Protein AF-S6EI81-F1 (afdb_monomer_lite)

Organism: NCBI:txid1351755

Structure (mmCIF, N/CA/C/O backbone):
data_AF-S6EI81-F1
#
_entry.id   AF-S6EI81-F1
#
loop_
_atom_site.group_PDB
_atom_site.id
_atom_site.type_symbol
_atom_site.label_atom_id
_atom_site.label_alt_id
_atom_site.label_comp_id
_atom_site.label_asym_id
_atom_site.label_entity_id
_atom_site.label_seq_id
_atom_site.pdbx_PDB_ins_code
_atom_site.Cartn_x
_atom_site.Cartn_y
_atom_site.Cartn_z
_atom_site.occupancy
_atom_site.B_iso_or_equiv
_atom_site.auth_seq_id
_atom_site.auth_comp_id
_atom_site.auth_asym_id
_atom_site.auth_atom_id
_atom_site.pdbx_PDB_model_num
ATOM 1 N N . MET A 1 1 ? 11.196 13.000 -28.099 1.00 34.50 1 MET A N 1
ATOM 2 C CA . MET A 1 1 ? 11.572 11.763 -27.385 1.00 34.50 1 MET A CA 1
ATOM 3 C C . MET A 1 1 ? 10.308 11.195 -26.779 1.00 34.50 1 MET A C 1
ATOM 5 O O . MET A 1 1 ? 9.744 11.822 -25.893 1.00 34.50 1 MET A O 1
ATOM 9 N N . VAL A 1 2 ? 9.811 10.087 -27.323 1.00 32.06 2 VAL A N 1
ATOM 10 C CA . VAL A 1 2 ? 8.726 9.326 -26.697 1.00 32.06 2 VAL A CA 1
ATOM 11 C C . VAL A 1 2 ? 9.357 8.686 -25.464 1.00 32.06 2 VAL A C 1
ATOM 13 O O . VAL A 1 2 ? 10.320 7.941 -25.616 1.00 32.06 2 VAL A O 1
ATOM 16 N N . LYS A 1 3 ? 8.932 9.080 -24.257 1.00 38.34 3 LYS A N 1
ATOM 17 C CA . LYS A 1 3 ? 9.393 8.429 -23.026 1.00 38.34 3 LYS A CA 1
ATOM 18 C C . LYS A 1 3 ? 9.015 6.957 -23.144 1.00 38.34 3 LYS A C 1
ATOM 20 O O . LYS A 1 3 ? 7.831 6.657 -23.296 1.00 38.34 3 LYS A O 1
ATOM 25 N N . ASP A 1 4 ? 10.017 6.084 -23.129 1.00 47.88 4 ASP A N 1
ATOM 26 C CA . ASP A 1 4 ? 9.811 4.656 -22.938 1.00 47.88 4 ASP A CA 1
ATOM 27 C C . ASP A 1 4 ? 8.832 4.468 -21.782 1.00 47.88 4 ASP A C 1
ATOM 29 O O . ASP A 1 4 ? 9.000 5.056 -20.712 1.00 47.88 4 ASP A O 1
ATOM 33 N N . VAL A 1 5 ? 7.759 3.723 -22.039 1.00 53.06 5 VAL A N 1
ATOM 34 C CA . VAL A 1 5 ? 6.753 3.405 -21.029 1.00 53.06 5 VAL A CA 1
ATOM 35 C C . VAL A 1 5 ? 7.480 2.774 -19.839 1.00 53.06 5 VAL A C 1
ATOM 37 O O . VAL A 1 5 ? 8.140 1.743 -20.004 1.00 53.06 5 VAL A O 1
ATOM 40 N N . ASP A 1 6 ? 7.360 3.446 -18.693 1.00 75.56 6 ASP A N 1
ATOM 41 C CA . ASP A 1 6 ? 7.962 3.127 -17.399 1.00 75.56 6 ASP A CA 1
ATOM 42 C C . ASP A 1 6 ? 7.921 1.611 -17.116 1.00 75.56 6 ASP A C 1
ATOM 44 O O . ASP A 1 6 ? 6.875 0.962 -17.235 1.00 75.56 6 ASP A O 1
ATOM 48 N N . CYS A 1 7 ? 9.082 1.025 -16.806 1.00 78.94 7 CYS A N 1
ATOM 49 C CA . CYS A 1 7 ? 9.240 -0.418 -16.609 1.00 78.94 7 CYS A CA 1
ATOM 50 C C . CYS A 1 7 ? 8.353 -0.922 -15.458 1.00 78.94 7 CYS A C 1
ATOM 52 O O . CYS A 1 7 ? 7.800 -2.022 -15.541 1.00 78.94 7 CYS A O 1
ATOM 54 N N . ILE A 1 8 ? 8.144 -0.082 -14.439 1.00 82.88 8 ILE A N 1
ATOM 55 C CA . ILE A 1 8 ? 7.313 -0.375 -13.277 1.00 82.88 8 ILE A CA 1
ATOM 56 C C . ILE A 1 8 ? 5.844 -0.391 -13.702 1.00 82.88 8 ILE A C 1
ATOM 58 O O . ILE A 1 8 ? 5.134 -1.356 -13.426 1.00 82.88 8 ILE A O 1
ATOM 62 N N . SER A 1 9 ? 5.402 0.613 -14.460 1.00 86.69 9 SER A N 1
ATOM 63 C CA . SER A 1 9 ? 4.063 0.652 -15.054 1.00 86.69 9 SER A CA 1
ATOM 64 C C . SER A 1 9 ? 3.763 -0.591 -15.890 1.00 86.69 9 SER A C 1
ATOM 66 O O . SER A 1 9 ? 2.699 -1.184 -15.729 1.00 86.69 9 SER A O 1
ATOM 68 N N . LYS A 1 10 ? 4.701 -1.047 -16.733 1.00 85.62 10 LYS A N 1
ATOM 69 C CA . LYS A 1 10 ? 4.519 -2.295 -17.499 1.00 85.62 10 LYS A CA 1
ATOM 70 C C . LYS A 1 10 ? 4.383 -3.510 -16.589 1.00 85.62 10 LYS A C 1
ATOM 72 O O . LYS A 1 10 ? 3.526 -4.353 -16.840 1.00 85.62 10 LYS A O 1
ATOM 77 N N . ALA A 1 11 ? 5.204 -3.605 -15.543 1.00 84.3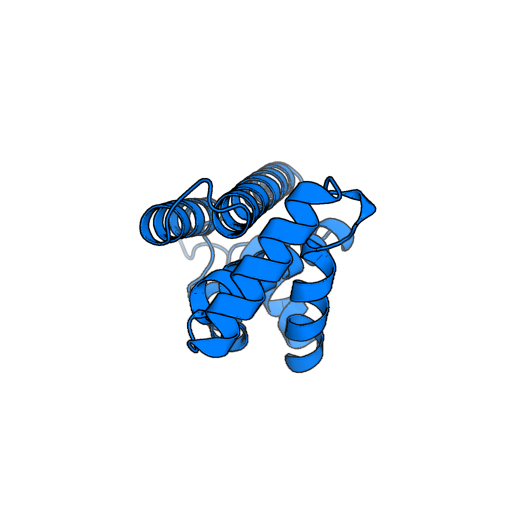8 11 ALA A N 1
ATOM 78 C CA . ALA A 1 11 ? 5.129 -4.701 -14.583 1.00 84.38 11 ALA A CA 1
ATOM 79 C C . ALA A 1 11 ? 3.772 -4.727 -13.855 1.00 84.38 11 ALA A C 1
ATOM 81 O O . ALA A 1 11 ? 3.174 -5.794 -13.721 1.00 84.38 11 ALA A O 1
ATOM 82 N N . ILE A 1 12 ? 3.259 -3.558 -13.457 1.00 85.44 12 ILE A N 1
ATOM 83 C CA . ILE A 1 12 ? 1.937 -3.392 -12.838 1.00 85.44 12 ILE A CA 1
ATOM 84 C C . ILE A 1 12 ? 0.824 -3.828 -13.795 1.00 85.44 12 ILE A C 1
ATOM 86 O O . ILE A 1 12 ? -0.009 -4.660 -13.437 1.00 85.44 12 ILE A O 1
ATOM 90 N N . LEU A 1 13 ? 0.808 -3.291 -15.016 1.00 86.62 13 LEU A N 1
ATOM 91 C CA . LEU A 1 13 ? -0.236 -3.593 -15.997 1.00 86.62 13 LEU A CA 1
ATOM 92 C C . LEU A 1 13 ? -0.253 -5.083 -16.352 1.00 86.62 13 LEU A C 1
ATOM 94 O O . LEU A 1 13 ? -1.318 -5.697 -16.309 1.00 86.62 13 LEU A O 1
ATOM 98 N N . ASN A 1 14 ? 0.925 -5.670 -16.587 1.00 83.75 14 ASN A N 1
ATOM 99 C CA . ASN A 1 14 ? 1.077 -7.093 -16.872 1.00 83.75 14 ASN A CA 1
ATOM 100 C C . ASN A 1 14 ? 0.620 -7.965 -15.693 1.00 83.75 14 ASN A C 1
ATOM 102 O O . ASN A 1 14 ? -0.006 -9.002 -15.896 1.00 83.75 14 ASN A O 1
ATOM 106 N N . TYR A 1 15 ? 0.890 -7.557 -14.449 1.00 82.19 15 TYR A N 1
ATOM 107 C CA . TYR A 1 15 ? 0.357 -8.263 -13.286 1.00 82.19 15 TYR A CA 1
ATOM 108 C C . TYR A 1 15 ? -1.177 -8.269 -13.296 1.00 82.19 15 TYR A C 1
ATOM 110 O O . TYR A 1 15 ? -1.780 -9.328 -13.129 1.00 82.19 15 TYR A O 1
ATOM 118 N N . PHE A 1 16 ? -1.814 -7.126 -13.558 1.00 81.75 16 PHE A N 1
ATOM 119 C CA . PHE A 1 16 ? -3.274 -7.045 -13.610 1.00 81.75 16 PHE A CA 1
ATOM 120 C C . PHE A 1 16 ? -3.895 -7.810 -14.780 1.00 81.75 16 PHE A C 1
ATOM 122 O O . PHE A 1 16 ? -4.940 -8.419 -14.601 1.00 81.75 16 PHE A O 1
ATOM 129 N N . ASP A 1 17 ? -3.272 -7.816 -15.959 1.00 81.44 17 ASP A N 1
ATOM 130 C CA . ASP A 1 17 ? -3.809 -8.542 -17.121 1.00 81.44 17 ASP A CA 1
ATOM 131 C C . ASP A 1 17 ? -3.811 -10.065 -16.925 1.00 81.44 17 ASP A C 1
ATOM 133 O O . ASP A 1 17 ? -4.626 -10.769 -17.519 1.00 81.44 17 ASP A O 1
ATOM 137 N N . ASN A 1 18 ? -2.929 -10.579 -16.064 1.00 77.81 18 ASN A N 1
ATOM 138 C CA . ASN A 1 18 ? -2.787 -12.012 -15.813 1.00 77.81 18 ASN A CA 1
ATOM 139 C C . ASN A 1 18 ? -3.488 -12.502 -14.534 1.00 77.81 18 ASN A C 1
ATOM 141 O O . ASN A 1 18 ? -3.412 -13.692 -14.229 1.00 77.81 18 ASN A O 1
ATOM 145 N N . ASN A 1 19 ? -4.147 -11.626 -13.766 1.00 73.75 19 ASN A N 1
ATOM 146 C CA . ASN A 1 19 ? -4.752 -11.983 -12.479 1.00 73.75 19 ASN A CA 1
ATOM 147 C C . ASN A 1 19 ? -6.192 -11.468 -12.354 1.00 73.75 19 ASN A C 1
ATOM 149 O O . ASN A 1 19 ? -6.535 -10.392 -12.832 1.00 73.75 19 ASN A O 1
ATOM 153 N N . ILE A 1 20 ? -7.047 -12.231 -11.666 1.00 72.25 20 ILE A N 1
ATOM 154 C CA . ILE A 1 20 ? -8.450 -11.854 -11.451 1.00 72.25 20 ILE A CA 1
ATOM 155 C C . ILE A 1 20 ? -8.535 -10.791 -10.348 1.00 72.25 20 ILE A C 1
ATOM 157 O O . ILE A 1 20 ? -8.181 -11.040 -9.196 1.00 72.25 20 ILE A O 1
ATOM 161 N N . SER A 1 21 ? -9.087 -9.634 -10.705 1.00 69.25 21 SER A N 1
ATOM 162 C CA . SER A 1 21 ? -9.353 -8.460 -9.863 1.00 69.25 21 SER A CA 1
ATOM 163 C C . SER A 1 21 ? -9.880 -8.757 -8.451 1.00 69.25 21 SER A C 1
ATOM 165 O O . SER A 1 21 ? -9.410 -8.187 -7.469 1.00 69.25 21 SER A O 1
ATOM 167 N N . GLU A 1 22 ? -10.839 -9.675 -8.333 1.00 61.56 22 GLU A N 1
ATOM 168 C CA . GLU A 1 22 ? -11.499 -10.013 -7.066 1.00 61.56 22 GLU A CA 1
ATOM 169 C C . GLU A 1 22 ? -10.571 -10.774 -6.098 1.00 61.56 22 GLU A C 1
ATOM 171 O O . GLU A 1 22 ? -10.646 -10.601 -4.880 1.00 61.56 22 GLU A O 1
ATOM 176 N N . HIS A 1 23 ? -9.631 -11.569 -6.627 1.00 66.88 23 HIS A N 1
ATOM 177 C CA . HIS A 1 23 ? -8.612 -12.240 -5.815 1.00 66.88 23 HIS A CA 1
ATOM 178 C C . HIS A 1 23 ? -7.598 -11.245 -5.249 1.00 66.88 23 HIS A C 1
ATOM 180 O O . HIS A 1 23 ? -7.247 -11.339 -4.075 1.00 66.88 23 HIS A O 1
ATOM 186 N N . ILE A 1 24 ? -7.208 -10.249 -6.047 1.00 66.75 24 ILE A N 1
ATOM 187 C CA . ILE A 1 24 ? -6.240 -9.218 -5.656 1.00 66.75 24 ILE A CA 1
ATOM 188 C C . ILE A 1 24 ? -6.736 -8.439 -4.433 1.00 66.75 24 ILE A C 1
ATOM 190 O O . ILE A 1 24 ? -5.975 -8.245 -3.490 1.00 66.75 24 ILE A O 1
ATOM 194 N N . ASN A 1 25 ? -8.006 -8.022 -4.415 1.00 67.31 25 ASN A N 1
ATOM 195 C CA . ASN A 1 25 ? -8.556 -7.228 -3.311 1.00 67.31 25 ASN A CA 1
ATOM 196 C C . ASN A 1 25 ? -8.604 -8.034 -1.993 1.00 67.31 25 ASN A C 1
ATOM 198 O O . ASN A 1 25 ? -8.134 -7.567 -0.952 1.00 67.31 25 ASN A O 1
ATOM 202 N N . ARG A 1 26 ? -9.070 -9.292 -2.046 1.00 69.12 26 ARG A N 1
ATOM 203 C CA . ARG A 1 26 ? -9.107 -10.175 -0.866 1.00 69.12 26 ARG A CA 1
ATOM 204 C C . ARG A 1 26 ? -7.707 -10.449 -0.308 1.00 69.12 26 ARG A C 1
ATOM 206 O O . ARG A 1 26 ? -7.491 -10.304 0.894 1.00 69.12 26 ARG A O 1
ATOM 213 N N . GLU A 1 27 ? -6.762 -10.810 -1.172 1.00 68.88 27 GLU A N 1
ATOM 214 C CA . GLU A 1 27 ? -5.388 -11.136 -0.770 1.00 68.88 27 GLU A CA 1
ATOM 215 C C . GLU A 1 27 ? -4.634 -9.908 -0.236 1.00 68.88 27 GLU A C 1
ATOM 217 O O . GLU A 1 27 ? -3.861 -10.026 0.713 1.00 68.88 27 GLU A O 1
ATOM 222 N N . ALA A 1 28 ? -4.902 -8.713 -0.772 1.00 73.19 28 ALA A N 1
ATOM 223 C CA . ALA A 1 28 ? -4.263 -7.475 -0.330 1.00 73.19 28 ALA A CA 1
ATOM 224 C C . ALA A 1 28 ? -4.567 -7.126 1.136 1.00 73.19 28 ALA A C 1
ATOM 226 O O . ALA A 1 28 ? -3.685 -6.681 1.876 1.00 73.19 28 ALA A O 1
ATOM 227 N N . LYS A 1 29 ? -5.808 -7.357 1.576 1.00 69.50 29 LYS A N 1
ATOM 228 C CA . LYS A 1 29 ? -6.225 -7.114 2.962 1.00 69.50 29 LYS A CA 1
ATOM 229 C C . LYS A 1 29 ? -5.593 -8.105 3.939 1.00 69.50 29 LYS A C 1
ATOM 231 O O . LYS A 1 29 ? -5.187 -7.712 5.033 1.00 69.50 29 LYS A O 1
ATOM 236 N N . GLU A 1 30 ? -5.509 -9.376 3.551 1.00 74.12 30 GLU A N 1
ATOM 237 C CA . GLU A 1 30 ? -4.884 -10.431 4.357 1.00 74.12 30 GLU A CA 1
ATOM 238 C C . GLU A 1 30 ? -3.370 -10.212 4.483 1.00 74.12 30 GLU A C 1
ATOM 240 O O . GLU A 1 30 ? -2.834 -10.288 5.588 1.00 74.12 30 GLU A O 1
ATOM 245 N N . PHE A 1 31 ? -2.713 -9.827 3.384 1.00 72.12 31 PHE A N 1
ATOM 246 C CA . PHE A 1 31 ? -1.272 -9.577 3.302 1.00 72.12 31 PHE A CA 1
ATOM 247 C C . PHE A 1 31 ? -0.769 -8.537 4.318 1.00 72.12 31 PHE A C 1
ATOM 249 O O . PHE A 1 31 ? 0.274 -8.715 4.944 1.00 72.12 31 PHE A O 1
ATOM 256 N N . ILE A 1 32 ? -1.502 -7.442 4.527 1.00 69.88 32 ILE A N 1
ATOM 257 C CA . ILE A 1 32 ? -1.027 -6.343 5.394 1.00 69.88 32 ILE A CA 1
ATOM 258 C C . ILE A 1 32 ? -1.243 -6.626 6.878 1.00 69.88 32 ILE A C 1
ATOM 260 O O . ILE A 1 32 ? -0.536 -6.082 7.730 1.00 69.88 32 ILE A O 1
ATOM 264 N N . LEU A 1 33 ? -2.207 -7.484 7.199 1.00 68.00 33 LEU A N 1
ATOM 265 C CA . LEU A 1 33 ? -2.554 -7.839 8.571 1.00 68.00 33 LEU A CA 1
ATOM 266 C C . LEU A 1 33 ? -1.901 -9.150 9.023 1.00 68.00 33 LEU A C 1
ATOM 268 O O . LEU A 1 33 ? 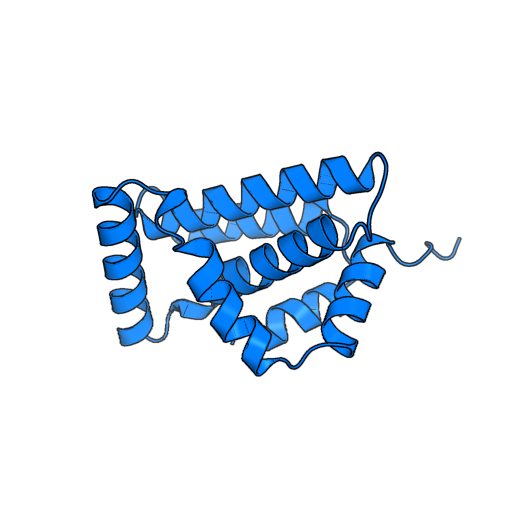-2.295 -9.702 10.055 1.00 68.00 33 LEU A O 1
ATOM 272 N N . GLU A 1 34 ? -0.895 -9.640 8.292 1.00 71.38 34 GLU A N 1
ATOM 273 C CA . GLU A 1 34 ? -0.145 -10.829 8.681 1.00 71.38 34 GLU A CA 1
ATOM 274 C C . GLU A 1 34 ? 0.479 -10.661 10.074 1.00 71.38 34 GLU A C 1
ATOM 276 O O . GLU A 1 34 ? 1.262 -9.741 10.353 1.00 71.38 34 GLU A O 1
ATOM 281 N N . LYS A 1 35 ? 0.112 -11.598 10.958 1.00 56.75 35 LYS A N 1
ATOM 282 C CA . LYS A 1 35 ? 0.462 -11.625 12.386 1.00 56.75 35 LYS A CA 1
ATOM 283 C C . LYS A 1 35 ? 1.960 -11.590 12.654 1.00 56.75 35 LYS A C 1
ATOM 285 O O . LYS A 1 35 ? 2.358 -11.057 13.685 1.00 56.75 35 LYS A O 1
ATOM 290 N N . ASP A 1 36 ? 2.767 -12.122 11.745 1.00 61.28 36 ASP A N 1
ATOM 291 C CA . ASP A 1 36 ? 4.215 -12.230 11.933 1.00 61.28 36 ASP A CA 1
ATOM 292 C C . ASP A 1 36 ? 4.921 -10.871 11.835 1.00 61.28 36 ASP A C 1
ATOM 294 O O . ASP A 1 36 ? 6.080 -10.733 12.220 1.00 61.28 36 ASP A O 1
ATOM 298 N N . SER A 1 37 ? 4.209 -9.839 11.373 1.00 68.19 37 SER A N 1
ATOM 299 C CA . SER A 1 37 ? 4.763 -8.509 11.130 1.00 68.19 37 SER A CA 1
ATOM 300 C C . SER A 1 37 ? 4.307 -7.431 12.127 1.00 68.19 37 SER A C 1
ATOM 302 O O . SER A 1 37 ? 4.766 -6.287 12.046 1.00 68.19 37 SER A O 1
ATOM 304 N N . LEU A 1 38 ? 3.418 -7.771 13.073 1.00 79.44 38 LEU A N 1
ATOM 305 C CA . LEU A 1 38 ? 2.801 -6.828 14.012 1.00 79.44 38 LEU A CA 1
ATOM 306 C C . LEU A 1 38 ? 2.692 -7.396 15.430 1.00 79.44 38 LEU A C 1
ATOM 308 O O . LEU A 1 38 ? 2.415 -8.573 15.644 1.00 79.44 38 LEU A O 1
ATOM 312 N N . SER A 1 39 ? 2.813 -6.520 16.433 1.00 87.38 39 SER A N 1
ATOM 313 C CA . SER A 1 39 ? 2.477 -6.897 17.808 1.00 87.38 39 SER A CA 1
ATOM 314 C C . SER A 1 39 ? 0.980 -7.215 17.936 1.00 87.38 39 SER A C 1
ATOM 316 O O . SER A 1 39 ? 0.143 -6.663 17.217 1.00 87.38 39 SER A O 1
ATOM 318 N N . LYS A 1 40 ? 0.607 -8.055 18.912 1.00 86.31 40 LYS A N 1
ATOM 319 C CA . LYS A 1 40 ? -0.808 -8.368 19.193 1.00 86.31 40 LYS A CA 1
ATOM 320 C C . LYS A 1 40 ? -1.646 -7.103 19.431 1.00 86.31 40 LYS A C 1
ATOM 322 O O . LYS A 1 40 ? -2.793 -7.042 18.994 1.00 86.31 40 LYS A O 1
ATOM 327 N N . TYR A 1 41 ? -1.080 -6.105 20.110 1.00 87.44 41 TYR A N 1
ATOM 328 C CA . TYR A 1 41 ? -1.753 -4.835 20.388 1.00 87.44 41 TYR A CA 1
ATOM 329 C C . TYR A 1 41 ? -1.980 -4.010 19.121 1.00 87.44 41 TYR A C 1
ATOM 331 O O . TYR A 1 41 ? -3.083 -3.505 18.915 1.00 87.44 41 TYR A O 1
ATOM 339 N N . ASP A 1 42 ? -0.972 -3.915 18.256 1.00 89.19 42 ASP A N 1
ATOM 340 C CA . ASP A 1 42 ? -1.095 -3.206 16.983 1.00 89.19 42 ASP A CA 1
ATOM 341 C C . ASP A 1 42 ? -2.116 -3.876 16.070 1.00 89.19 42 ASP A C 1
ATOM 343 O O . ASP A 1 42 ? -2.985 -3.202 15.523 1.00 89.19 42 ASP A O 1
ATOM 347 N N . LEU A 1 43 ? -2.087 -5.208 15.980 1.00 88.50 43 LEU A N 1
ATOM 348 C CA . LEU A 1 43 ? -3.066 -5.963 15.206 1.00 88.50 43 LEU A CA 1
ATOM 349 C C . LEU A 1 43 ? -4.499 -5.709 15.701 1.00 88.50 43 LEU A C 1
ATOM 351 O O . LEU A 1 43 ? -5.414 -5.531 14.898 1.00 88.50 43 LEU A O 1
ATOM 355 N N . MET A 1 44 ? -4.708 -5.648 17.022 1.00 89.38 44 MET A N 1
ATOM 356 C CA . MET A 1 44 ? -6.014 -5.299 17.592 1.00 89.38 44 MET A CA 1
ATOM 357 C C . MET A 1 44 ? -6.457 -3.884 17.198 1.00 89.38 44 MET A C 1
ATOM 359 O O . MET A 1 44 ? -7.627 -3.701 16.857 1.00 89.38 44 MET A O 1
ATOM 363 N N . ARG A 1 45 ? -5.550 -2.896 17.211 1.00 90.50 45 ARG A N 1
ATOM 364 C CA . ARG A 1 45 ? -5.853 -1.516 16.786 1.00 90.50 45 ARG A CA 1
ATOM 365 C C . ARG A 1 45 ? -6.236 -1.453 15.312 1.00 90.50 45 ARG A C 1
ATOM 367 O O . ARG A 1 45 ? -7.286 -0.891 15.001 1.00 90.50 45 ARG A O 1
ATOM 374 N N . CYS A 1 46 ? -5.450 -2.090 14.445 1.00 91.06 46 CYS A N 1
ATOM 375 C CA . CYS A 1 46 ? -5.725 -2.143 13.013 1.00 91.06 46 CYS A CA 1
ATOM 376 C C . CYS A 1 46 ? -7.096 -2.772 12.738 1.00 91.06 46 CYS A C 1
ATOM 378 O O . CYS A 1 46 ? -7.933 -2.157 12.082 1.00 91.06 46 CYS A O 1
ATOM 380 N N . ASN A 1 47 ? -7.373 -3.945 13.318 1.00 89.81 47 ASN A N 1
ATOM 381 C CA . ASN A 1 47 ? -8.659 -4.629 13.152 1.00 89.81 47 ASN A CA 1
ATOM 382 C C . ASN A 1 47 ? -9.840 -3.783 13.647 1.00 89.81 47 ASN A C 1
ATOM 384 O O . ASN A 1 47 ? -10.879 -3.722 12.991 1.00 89.81 47 ASN A O 1
ATOM 388 N N . TYR A 1 48 ? -9.687 -3.103 14.787 1.00 91.88 48 TYR A N 1
ATOM 389 C CA . TYR A 1 48 ? -10.714 -2.202 15.306 1.00 91.88 48 TYR A CA 1
ATOM 390 C C . TYR A 1 48 ? -10.985 -1.027 14.355 1.00 91.88 48 TYR A C 1
ATOM 392 O O . TYR A 1 48 ? -12.144 -0.734 14.050 1.00 91.88 48 TYR A O 1
ATOM 400 N N . LYS A 1 49 ? -9.929 -0.364 13.867 1.00 92.12 49 LYS A N 1
ATOM 401 C CA . LYS A 1 49 ? -10.042 0.776 12.950 1.00 92.12 49 LYS A CA 1
ATOM 402 C C . LYS A 1 49 ? -10.669 0.357 11.619 1.00 92.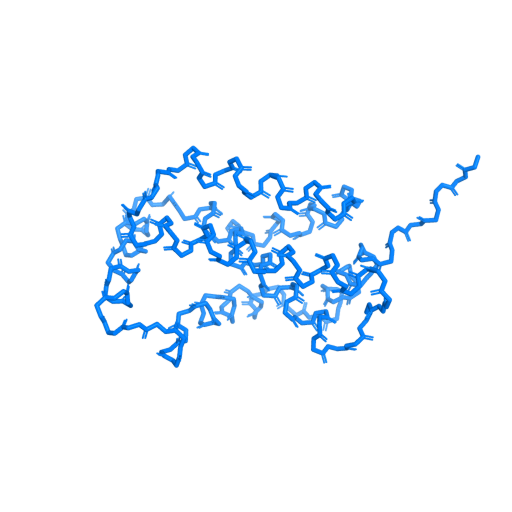12 49 LYS A C 1
ATOM 404 O O . LYS A 1 49 ? -11.598 1.031 11.187 1.00 92.12 49 LYS A O 1
ATOM 409 N N . ILE A 1 50 ? -10.247 -0.765 11.031 1.00 90.31 50 ILE A N 1
ATOM 410 C CA . ILE A 1 50 ? -10.835 -1.316 9.796 1.00 90.31 50 ILE A CA 1
ATOM 411 C C . ILE A 1 50 ? -12.329 -1.551 9.979 1.00 90.31 50 ILE A C 1
ATOM 413 O O . ILE A 1 50 ? -13.124 -1.006 9.222 1.00 90.31 50 ILE A O 1
ATOM 417 N N . LYS A 1 51 ? -12.729 -2.255 11.044 1.00 90.06 51 LYS A N 1
ATOM 418 C CA . LYS A 1 51 ? -14.144 -2.541 11.313 1.00 90.06 51 LYS A CA 1
ATOM 419 C C . LYS A 1 51 ? -14.979 -1.266 11.479 1.00 90.06 51 LYS A C 1
ATOM 421 O O . LYS A 1 51 ? -16.138 -1.202 11.079 1.00 90.06 51 LYS A O 1
ATOM 426 N N . LYS A 1 52 ? -14.390 -0.217 12.063 1.00 92.50 52 LYS A N 1
ATOM 427 C CA . LYS A 1 52 ? -15.029 1.100 12.186 1.00 92.50 52 LYS A CA 1
ATOM 428 C C . LYS A 1 52 ? -15.198 1.796 10.830 1.00 92.50 52 LYS A C 1
ATOM 430 O O . LYS A 1 52 ? -16.210 2.468 10.650 1.00 92.50 52 LYS A O 1
ATOM 435 N N . LEU A 1 53 ? -14.229 1.672 9.924 1.00 89.56 53 LEU A N 1
ATOM 436 C CA . LEU A 1 53 ? -14.289 2.238 8.571 1.00 89.56 53 LEU A CA 1
ATOM 437 C C . LEU A 1 53 ? -15.271 1.470 7.677 1.00 89.56 53 LEU A C 1
ATOM 439 O O . LEU A 1 53 ? -16.040 2.106 6.964 1.00 89.56 53 LEU A O 1
ATOM 443 N N . GLU A 1 54 ? -15.314 0.137 7.784 1.00 87.69 54 GLU A N 1
ATOM 444 C CA . GLU A 1 54 ? -16.299 -0.729 7.111 1.00 87.69 54 GLU A CA 1
ATOM 445 C C . GLU A 1 54 ? -17.724 -0.298 7.443 1.00 87.69 54 GLU A C 1
ATOM 447 O O . GLU A 1 54 ? -18.514 -0.012 6.553 1.00 87.69 54 GLU A O 1
ATOM 452 N N . ASN A 1 55 ? -18.029 -0.138 8.734 1.00 87.88 55 ASN A N 1
ATOM 453 C CA . ASN A 1 55 ? -19.353 0.293 9.188 1.00 87.88 55 ASN A CA 1
ATOM 454 C C . ASN A 1 55 ? -19.753 1.697 8.698 1.00 87.88 55 ASN A C 1
ATOM 456 O O . ASN A 1 55 ? -20.912 2.084 8.841 1.00 87.88 55 ASN A O 1
ATOM 460 N N . ARG A 1 56 ? -18.799 2.490 8.200 1.00 87.94 56 ARG A N 1
ATOM 461 C CA . ARG A 1 56 ? -19.013 3.859 7.715 1.00 87.94 56 ARG A CA 1
ATOM 462 C C . ARG A 1 56 ? -18.899 3.981 6.198 1.00 87.94 56 ARG A C 1
ATOM 464 O O . ARG A 1 56 ? -19.098 5.084 5.704 1.00 87.94 56 ARG A O 1
ATOM 471 N N . ASN A 1 57 ? -18.578 2.898 5.484 1.00 83.62 57 ASN A N 1
ATOM 472 C CA . ASN A 1 57 ? -18.210 2.923 4.066 1.00 83.62 57 ASN A CA 1
ATOM 473 C C . ASN A 1 57 ? -17.088 3.943 3.774 1.00 83.62 57 ASN A C 1
ATOM 475 O O . ASN A 1 57 ? -17.209 4.771 2.881 1.00 83.62 57 ASN A O 1
ATOM 479 N N . GLN A 1 58 ? -16.022 3.930 4.584 1.00 86.81 58 GLN A N 1
ATOM 480 C CA . GLN A 1 58 ? -14.876 4.854 4.481 1.00 86.81 58 GLN A CA 1
ATOM 481 C C . GLN A 1 58 ? -13.552 4.101 4.282 1.00 86.81 58 GLN A C 1
ATOM 483 O O . GLN A 1 58 ? -12.534 4.445 4.882 1.00 86.81 58 GLN A O 1
ATOM 488 N N . LEU A 1 59 ? -13.572 3.007 3.519 1.00 85.50 59 LEU A N 1
ATOM 489 C CA . LEU A 1 59 ? -12.389 2.166 3.325 1.00 85.50 59 LEU A CA 1
ATOM 490 C C . LEU A 1 59 ? -11.556 2.534 2.099 1.00 85.50 59 LEU A C 1
ATOM 492 O O . LEU A 1 59 ? -10.428 2.069 2.017 1.00 85.50 59 LEU A O 1
ATOM 496 N N . ASP A 1 60 ? -12.054 3.374 1.198 1.00 87.50 60 ASP A N 1
ATOM 497 C CA . ASP A 1 60 ? -11.497 3.583 -0.144 1.00 87.50 60 ASP A CA 1
ATOM 498 C C . ASP A 1 60 ? -9.987 3.868 -0.135 1.00 87.50 60 ASP A C 1
ATOM 500 O O . ASP A 1 60 ? -9.213 3.220 -0.836 1.00 87.50 60 ASP A O 1
ATOM 504 N N . ILE A 1 61 ? -9.532 4.783 0.727 1.00 88.50 61 ILE A N 1
ATOM 505 C CA . ILE A 1 61 ? -8.109 5.141 0.830 1.00 88.50 61 ILE A CA 1
ATOM 506 C C . ILE A 1 61 ? -7.249 4.016 1.428 1.00 88.50 61 ILE A C 1
ATOM 508 O O . ILE A 1 61 ? -6.093 3.834 1.049 1.00 88.50 61 ILE A O 1
ATOM 512 N N . VAL A 1 62 ? -7.814 3.232 2.349 1.00 88.94 62 VAL A N 1
ATOM 513 C CA . VAL A 1 62 ? -7.136 2.080 2.955 1.00 88.94 62 VAL A CA 1
ATOM 514 C C . VAL A 1 62 ? -7.058 0.936 1.953 1.00 88.94 62 VAL A C 1
ATOM 516 O O . VAL A 1 62 ? -5.994 0.348 1.793 1.00 88.94 62 VAL A O 1
ATOM 519 N N . ASN A 1 63 ? -8.153 0.659 1.245 1.00 88.38 63 ASN A N 1
ATOM 520 C CA . ASN A 1 63 ? -8.218 -0.328 0.173 1.00 88.38 63 ASN A CA 1
ATOM 521 C C . ASN A 1 63 ? -7.234 0.019 -0.942 1.00 88.38 63 ASN A C 1
ATOM 523 O O . ASN A 1 63 ? -6.512 -0.859 -1.406 1.00 88.38 63 ASN A O 1
ATOM 527 N N . PHE A 1 64 ? -7.131 1.300 -1.301 1.00 89.75 64 PHE A N 1
ATOM 528 C CA . PHE A 1 64 ? -6.111 1.769 -2.229 1.00 89.75 64 PHE A CA 1
ATOM 529 C C . PHE A 1 64 ? -4.702 1.454 -1.733 1.00 89.75 64 PHE A C 1
ATOM 531 O O . PHE A 1 64 ? -3.928 0.814 -2.447 1.00 89.75 64 PHE A O 1
ATOM 538 N N . GLY A 1 65 ? -4.384 1.825 -0.490 1.00 89.31 65 GLY A N 1
ATOM 539 C CA . GLY A 1 65 ? -3.101 1.483 0.120 1.00 89.31 65 GLY A CA 1
ATOM 540 C C . GLY A 1 65 ? -2.837 -0.027 0.114 1.00 89.31 65 GLY A C 1
ATOM 541 O O . GLY A 1 65 ? -1.725 -0.453 -0.193 1.00 89.31 65 GLY A O 1
ATOM 542 N N . PHE A 1 66 ? -3.863 -0.840 0.383 1.00 89.38 66 PHE A N 1
ATOM 543 C CA . PHE A 1 66 ? -3.770 -2.296 0.388 1.00 89.38 66 PHE A CA 1
ATOM 544 C C . PHE A 1 66 ? -3.457 -2.872 -0.991 1.00 89.38 66 PHE A C 1
ATOM 546 O O . PHE A 1 66 ? -2.470 -3.594 -1.149 1.00 89.38 66 PHE A O 1
ATOM 553 N N . VAL A 1 67 ? -4.268 -2.535 -1.994 1.00 88.44 67 VAL A N 1
ATOM 554 C CA . VAL A 1 67 ? -4.097 -3.000 -3.377 1.00 88.44 67 VAL A CA 1
ATOM 555 C C . VAL A 1 67 ? -2.743 -2.559 -3.922 1.00 88.44 67 VAL A C 1
ATOM 557 O O . VAL A 1 67 ? -2.036 -3.354 -4.550 1.00 88.44 67 VAL A O 1
ATOM 560 N N . TYR A 1 68 ? -2.350 -1.315 -3.650 1.00 89.50 68 TYR A N 1
ATOM 561 C CA . TYR A 1 68 ? -1.074 -0.784 -4.099 1.00 89.50 68 TYR A CA 1
ATOM 562 C C . TYR A 1 68 ? 0.104 -1.553 -3.486 1.00 89.50 68 TYR A C 1
ATOM 564 O O . TYR A 1 68 ? 0.947 -2.072 -4.218 1.00 89.50 68 TYR A O 1
ATOM 572 N N . LEU A 1 69 ? 0.113 -1.742 -2.164 1.00 89.38 69 LEU A N 1
ATOM 573 C CA . LEU A 1 69 ? 1.129 -2.536 -1.463 1.00 89.38 69 LEU A CA 1
ATOM 574 C C . LEU A 1 69 ? 1.237 -3.965 -1.975 1.00 89.38 69 LEU A C 1
ATOM 576 O O . LEU A 1 69 ? 2.340 -4.468 -2.197 1.00 89.38 69 LEU A O 1
ATOM 580 N N . TYR A 1 70 ? 0.093 -4.617 -2.157 1.00 88.25 70 TYR A N 1
ATOM 581 C CA . TYR A 1 70 ? 0.044 -5.984 -2.644 1.00 88.25 70 TYR A CA 1
ATOM 582 C C . TYR A 1 70 ? 0.633 -6.099 -4.052 1.00 88.25 70 TYR A C 1
ATOM 584 O O . TYR A 1 70 ? 1.451 -6.979 -4.322 1.00 88.25 70 TYR A O 1
ATOM 592 N N . THR A 1 71 ? 0.299 -5.151 -4.927 1.00 87.94 71 THR A N 1
ATOM 593 C CA . THR A 1 71 ? 0.834 -5.085 -6.291 1.00 87.94 71 THR A CA 1
ATOM 594 C C . THR A 1 71 ? 2.354 -4.907 -6.283 1.00 87.94 71 THR A C 1
ATOM 596 O O . THR A 1 71 ? 3.069 -5.651 -6.958 1.00 87.94 71 THR A O 1
ATOM 599 N N . LEU A 1 72 ? 2.872 -3.988 -5.462 1.00 89.75 72 LEU A N 1
ATOM 600 C CA . LEU A 1 72 ? 4.316 -3.792 -5.306 1.00 89.75 72 LEU A CA 1
ATOM 601 C C . LEU A 1 72 ? 5.004 -5.061 -4.780 1.00 89.75 72 LEU A C 1
ATOM 603 O O . LEU A 1 72 ? 6.039 -5.459 -5.312 1.00 89.75 72 LEU A O 1
ATOM 607 N N . SER A 1 73 ? 4.410 -5.746 -3.797 1.00 89.00 73 SER A N 1
ATOM 608 C CA . SER A 1 73 ? 4.930 -7.022 -3.287 1.00 89.00 73 SER A CA 1
ATOM 609 C C . SER A 1 73 ? 5.055 -8.072 -4.391 1.00 89.00 73 SER A C 1
ATOM 611 O O . SER A 1 73 ? 6.074 -8.754 -4.495 1.00 89.00 73 SER A O 1
ATOM 613 N N . LYS A 1 74 ? 4.049 -8.187 -5.263 1.00 86.31 74 LYS A N 1
ATOM 614 C CA . LYS A 1 74 ? 4.059 -9.161 -6.362 1.00 86.31 74 LYS A CA 1
ATOM 615 C C . LYS A 1 74 ? 5.117 -8.855 -7.400 1.00 86.31 74 LYS A C 1
ATOM 617 O O . LYS A 1 74 ? 5.794 -9.777 -7.848 1.00 86.31 74 LYS A O 1
ATOM 622 N N . ILE A 1 75 ? 5.300 -7.586 -7.736 1.00 86.12 75 ILE A N 1
ATOM 623 C CA . ILE A 1 75 ? 6.348 -7.147 -8.661 1.00 86.12 75 ILE A CA 1
ATOM 624 C C . ILE A 1 75 ? 7.736 -7.454 -8.093 1.00 86.12 75 ILE A C 1
ATOM 626 O O . ILE A 1 75 ? 8.583 -7.990 -8.811 1.00 86.12 75 ILE A O 1
ATOM 630 N N . LEU A 1 76 ? 7.942 -7.189 -6.798 1.00 86.62 76 LEU A N 1
ATOM 631 C CA . LEU A 1 76 ? 9.179 -7.517 -6.087 1.00 86.62 76 LEU A CA 1
ATOM 632 C C . LEU A 1 76 ? 9.441 -9.030 -6.061 1.00 86.62 76 LEU A C 1
ATOM 634 O O . LEU A 1 76 ? 10.549 -9.461 -6.368 1.00 86.62 76 LEU A O 1
ATOM 638 N N . ASN A 1 77 ? 8.426 -9.837 -5.746 1.00 84.31 77 ASN A N 1
ATOM 639 C CA . ASN A 1 77 ? 8.550 -11.296 -5.652 1.00 84.31 77 ASN A CA 1
ATOM 640 C C . ASN A 1 77 ? 8.691 -11.983 -7.017 1.00 84.31 77 ASN A C 1
ATOM 642 O O . ASN A 1 77 ? 9.257 -13.070 -7.107 1.00 84.31 77 ASN A O 1
ATOM 646 N N . SER A 1 78 ? 8.193 -11.352 -8.080 1.00 80.19 78 SER A N 1
ATOM 647 C CA . SER A 1 78 ? 8.261 -11.878 -9.447 1.00 80.19 78 SER A CA 1
ATOM 648 C C . SER A 1 78 ? 9.535 -11.457 -10.186 1.00 80.19 78 SER A C 1
ATOM 650 O O . SER A 1 78 ? 9.676 -11.778 -11.363 1.00 80.19 78 SER A O 1
ATOM 652 N N . ASN A 1 79 ? 10.457 -10.741 -9.523 1.00 75.31 79 ASN A N 1
ATOM 653 C CA . ASN A 1 79 ? 11.682 -10.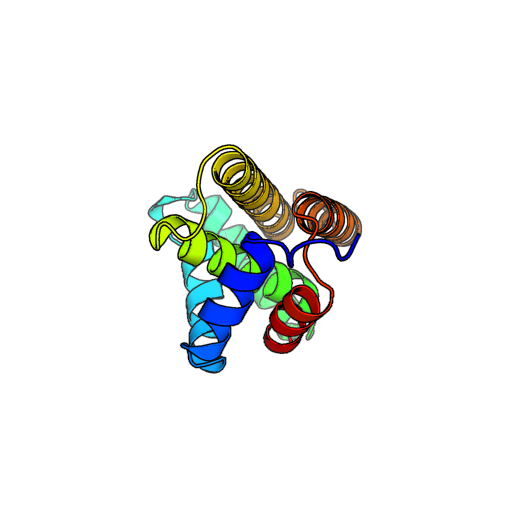198 -10.122 1.00 75.31 79 ASN A CA 1
ATOM 654 C C . ASN A 1 79 ? 11.413 -9.436 -11.434 1.00 75.31 79 ASN A C 1
ATOM 656 O O . ASN A 1 79 ? 12.132 -9.600 -12.414 1.00 75.31 79 ASN A O 1
ATOM 660 N N . LEU A 1 80 ? 10.349 -8.628 -11.477 1.00 76.12 80 LEU A N 1
ATOM 661 C CA . LEU A 1 80 ? 9.968 -7.876 -12.683 1.00 76.12 80 LEU A CA 1
ATOM 662 C C . LEU A 1 80 ? 10.704 -6.533 -12.817 1.00 76.12 80 LEU A C 1
ATOM 664 O O . LEU A 1 80 ? 10.606 -5.879 -13.851 1.00 76.12 80 LEU A O 1
ATOM 668 N N . VAL A 1 81 ? 11.426 -6.120 -11.775 1.00 82.25 81 VAL A N 1
ATOM 669 C CA . VAL A 1 81 ? 12.162 -4.852 -11.687 1.00 82.25 81 VAL A CA 1
ATOM 670 C C . VAL A 1 81 ? 13.578 -5.108 -11.170 1.00 82.25 81 VAL A C 1
ATOM 672 O O . VAL A 1 81 ? 13.790 -5.984 -10.329 1.00 82.25 81 VAL A O 1
ATOM 675 N N . PHE A 1 82 ? 14.554 -4.341 -11.660 1.00 82.06 82 PHE A N 1
ATOM 676 C CA . PHE A 1 82 ? 15.981 -4.544 -11.383 1.00 82.06 82 PHE A CA 1
ATOM 677 C C . PHE A 1 82 ? 16.699 -3.211 -11.141 1.00 82.06 82 PHE A C 1
ATOM 679 O O . PHE A 1 82 ? 16.168 -2.148 -11.441 1.00 82.06 82 PHE A O 1
ATOM 686 N N . GLY A 1 83 ? 17.922 -3.262 -10.605 1.00 86.25 83 GLY A N 1
ATOM 687 C CA . GLY A 1 83 ? 18.773 -2.075 -10.464 1.00 86.25 83 GLY A CA 1
ATOM 688 C C . GLY A 1 83 ? 18.163 -0.980 -9.580 1.00 86.25 83 GLY A C 1
ATOM 689 O O . GLY A 1 83 ? 17.662 -1.264 -8.491 1.00 86.25 83 GLY A O 1
ATOM 690 N N . GLU A 1 84 ? 18.229 0.270 -10.040 1.00 86.94 84 GLU A N 1
ATOM 691 C CA . GLU A 1 84 ? 17.704 1.440 -9.319 1.00 86.94 84 GLU A CA 1
ATOM 692 C C . GLU A 1 84 ? 16.177 1.393 -9.153 1.00 86.94 84 GLU A C 1
ATOM 694 O O . GLU A 1 84 ? 15.663 1.769 -8.096 1.00 86.94 84 GLU A O 1
ATOM 699 N N . ASP A 1 85 ? 15.453 0.836 -10.129 1.00 86.50 85 ASP A N 1
ATOM 700 C CA . ASP A 1 85 ? 13.998 0.666 -10.048 1.00 86.50 85 ASP A CA 1
ATOM 701 C C . ASP A 1 85 ? 13.625 -0.282 -8.907 1.00 86.50 85 ASP A C 1
ATOM 703 O O . ASP A 1 85 ? 12.712 -0.005 -8.136 1.00 86.50 85 ASP A O 1
ATOM 707 N N . LEU A 1 86 ? 14.384 -1.368 -8.718 1.00 88.50 86 LEU A N 1
ATOM 708 C CA . LEU A 1 86 ? 14.174 -2.292 -7.599 1.00 88.50 86 LEU A CA 1
ATOM 709 C C . LEU A 1 86 ? 14.339 -1.593 -6.242 1.00 88.50 86 LEU A C 1
ATOM 711 O O . LEU A 1 86 ? 13.564 -1.848 -5.319 1.00 88.50 86 LEU 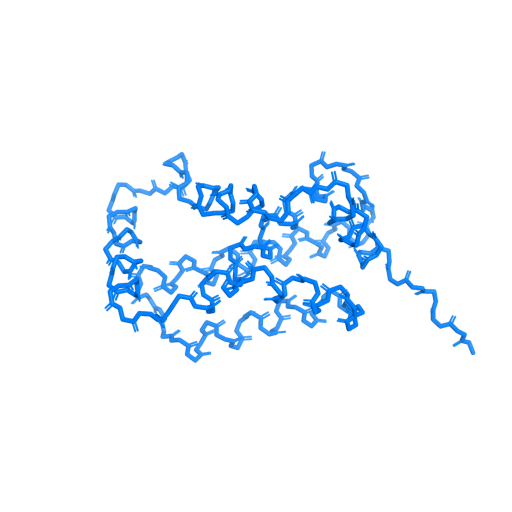A O 1
ATOM 715 N N . VAL A 1 87 ? 15.350 -0.730 -6.100 1.00 89.56 87 VAL A N 1
ATOM 716 C CA . VAL A 1 87 ? 15.580 0.030 -4.860 1.00 89.56 87 VAL A CA 1
ATOM 717 C C . VAL A 1 87 ? 14.419 0.989 -4.608 1.00 89.56 87 VAL A C 1
ATOM 719 O O . VAL A 1 87 ? 13.895 1.039 -3.494 1.00 89.56 87 VAL A O 1
ATOM 722 N N . THR A 1 88 ? 13.975 1.690 -5.649 1.00 90.12 88 THR A N 1
ATOM 723 C CA . THR A 1 88 ? 12.862 2.643 -5.584 1.00 90.12 88 THR A CA 1
ATOM 724 C C . THR A 1 88 ? 11.544 1.944 -5.241 1.00 90.12 88 THR A C 1
ATOM 726 O O . THR A 1 88 ? 10.858 2.362 -4.311 1.00 90.12 88 THR A O 1
ATOM 729 N N . VAL A 1 89 ? 11.232 0.815 -5.885 1.00 90.38 89 VAL A N 1
ATOM 730 C CA . VAL A 1 89 ? 10.041 0.001 -5.585 1.00 90.38 89 VAL A CA 1
ATOM 731 C C . VAL A 1 89 ? 10.075 -0.526 -4.152 1.00 90.38 89 VAL A C 1
ATOM 733 O O . VAL A 1 89 ? 9.062 -0.457 -3.460 1.00 90.38 89 VAL A O 1
ATOM 736 N N . LYS A 1 90 ? 11.228 -1.003 -3.658 1.00 90.75 90 LYS A N 1
ATOM 737 C CA . LYS A 1 90 ? 11.366 -1.430 -2.254 1.00 90.75 90 LYS A CA 1
ATOM 738 C C . LYS A 1 90 ? 11.124 -0.280 -1.284 1.00 90.75 90 LYS A C 1
ATOM 740 O O . LYS A 1 90 ? 10.413 -0.461 -0.300 1.00 90.75 90 LYS A O 1
ATOM 745 N N . LYS A 1 91 ? 11.704 0.890 -1.553 1.00 92.50 91 LYS A N 1
ATOM 746 C CA . LYS A 1 91 ? 11.513 2.084 -0.727 1.00 92.50 91 LYS A CA 1
ATOM 747 C C . LYS A 1 91 ? 10.032 2.461 -0.658 1.00 92.50 91 LYS A C 1
ATOM 749 O O . LYS A 1 91 ? 9.478 2.532 0.434 1.00 92.50 91 LYS A O 1
ATOM 754 N N . VAL A 1 92 ? 9.387 2.602 -1.815 1.00 93.19 92 VAL A N 1
ATOM 755 C CA . VAL A 1 92 ? 7.965 2.955 -1.910 1.00 93.19 92 VAL A CA 1
ATOM 756 C C . VAL A 1 92 ? 7.077 1.898 -1.256 1.00 93.19 92 VAL A C 1
ATOM 758 O O . VAL A 1 92 ? 6.109 2.248 -0.582 1.00 93.19 92 VAL A O 1
ATOM 761 N N . PHE A 1 93 ? 7.421 0.613 -1.378 1.00 92.44 93 PHE A N 1
ATOM 762 C CA . PHE A 1 93 ? 6.729 -0.464 -0.673 1.00 92.44 93 PHE A CA 1
ATOM 763 C C . PHE A 1 93 ? 6.746 -0.250 0.849 1.00 92.44 93 PHE A C 1
ATOM 765 O O . PHE A 1 93 ? 5.691 -0.281 1.479 1.00 92.44 93 PHE A O 1
ATOM 772 N N . PHE A 1 94 ? 7.912 0.011 1.450 1.00 90.81 94 PHE A N 1
ATOM 773 C CA . PHE A 1 94 ? 7.997 0.244 2.896 1.00 90.81 94 PHE A CA 1
ATOM 774 C C . PHE A 1 94 ? 7.299 1.540 3.324 1.00 90.81 94 PHE A C 1
ATOM 776 O O . PHE A 1 94 ? 6.535 1.517 4.285 1.00 90.81 94 PHE A O 1
ATOM 783 N N . GLU A 1 95 ? 7.476 2.637 2.587 1.00 93.12 95 GLU A N 1
ATOM 784 C CA . GLU A 1 95 ? 6.832 3.923 2.896 1.00 93.12 95 GLU A CA 1
ATOM 785 C C . GLU A 1 95 ? 5.302 3.827 2.850 1.00 93.12 95 GLU A C 1
ATOM 787 O O . GLU A 1 95 ? 4.615 4.306 3.754 1.00 93.12 95 GLU A O 1
ATOM 792 N N . THR A 1 96 ? 4.764 3.139 1.839 1.00 92.38 96 THR A N 1
ATOM 793 C CA . THR A 1 96 ? 3.322 2.885 1.721 1.00 92.38 96 THR A CA 1
ATOM 794 C C . THR A 1 96 ? 2.834 2.012 2.878 1.00 92.38 96 THR A C 1
ATOM 796 O O . THR A 1 96 ? 1.789 2.287 3.471 1.00 92.38 96 THR A O 1
ATOM 799 N N . ARG A 1 97 ? 3.601 0.974 3.242 1.00 91.25 97 ARG A N 1
ATOM 800 C CA . ARG A 1 97 ? 3.255 0.043 4.325 1.00 91.25 97 ARG A CA 1
ATOM 801 C C . ARG A 1 97 ? 3.169 0.777 5.649 1.00 91.25 97 ARG A C 1
ATOM 803 O O . ARG A 1 97 ? 2.187 0.619 6.371 1.00 91.25 97 ARG A O 1
ATOM 810 N N . ASP A 1 98 ? 4.172 1.587 5.948 1.00 91.44 98 ASP A N 1
ATOM 811 C CA . ASP A 1 98 ? 4.244 2.325 7.198 1.00 91.44 98 ASP A CA 1
ATOM 812 C C . ASP A 1 98 ? 3.146 3.390 7.273 1.00 91.44 98 ASP A C 1
ATOM 814 O O . ASP A 1 98 ? 2.491 3.500 8.304 1.00 91.44 98 ASP A O 1
ATOM 818 N N . ALA A 1 99 ? 2.841 4.092 6.175 1.00 93.75 99 ALA A N 1
ATOM 819 C CA . ALA A 1 99 ? 1.731 5.045 6.128 1.00 93.75 99 ALA A CA 1
ATOM 820 C C . ALA A 1 99 ? 0.377 4.386 6.445 1.00 93.75 99 ALA A C 1
ATOM 822 O O . ALA A 1 99 ? -0.374 4.863 7.301 1.00 93.75 99 ALA A O 1
ATOM 823 N N . VAL A 1 100 ? 0.081 3.258 5.793 1.00 92.81 100 VAL A N 1
ATOM 824 C CA . VAL A 1 100 ? -1.154 2.497 6.019 1.00 92.81 100 VAL A CA 1
ATOM 825 C C . VAL A 1 100 ? -1.219 1.991 7.461 1.00 92.81 100 VAL A C 1
ATOM 827 O O . VAL A 1 100 ? -2.248 2.131 8.124 1.00 92.81 100 VAL A O 1
ATOM 830 N N . LEU A 1 101 ? -0.123 1.433 7.978 1.00 91.50 101 LEU A N 1
ATOM 831 C CA . LEU A 1 101 ? -0.071 0.928 9.346 1.00 91.50 101 LEU A CA 1
ATOM 832 C C . LEU A 1 101 ? -0.192 2.044 10.384 1.00 91.50 101 LEU A C 1
ATOM 834 O O . LEU A 1 101 ? -0.933 1.870 11.348 1.00 91.50 101 LEU A O 1
ATOM 838 N N . ASP A 1 102 ? 0.472 3.181 10.200 1.00 94.06 102 ASP A N 1
ATOM 839 C CA . ASP A 1 102 ? 0.353 4.345 11.080 1.00 94.06 102 ASP A CA 1
ATOM 840 C C . ASP A 1 102 ? -1.102 4.813 11.169 1.00 94.06 102 ASP A C 1
ATOM 842 O O . ASP A 1 102 ? -1.617 5.055 12.264 1.00 94.06 102 ASP A O 1
ATOM 846 N N . TYR A 1 103 ? -1.797 4.882 10.031 1.00 95.06 103 TYR A N 1
ATOM 847 C CA . TYR A 1 103 ? -3.204 5.267 9.995 1.00 95.06 103 TYR A CA 1
ATOM 848 C C . TYR A 1 103 ? -4.099 4.241 10.700 1.00 95.06 103 TYR A C 1
ATOM 850 O O . TYR A 1 103 ? -4.953 4.594 11.522 1.00 95.06 103 TYR A O 1
ATOM 858 N N . LEU A 1 104 ? -3.889 2.949 10.432 1.00 92.31 104 LEU A N 1
ATOM 859 C CA . LEU A 1 104 ? -4.657 1.868 11.050 1.00 92.31 104 LEU A CA 1
ATOM 860 C C . LEU A 1 104 ? -4.411 1.751 12.560 1.00 92.31 104 LEU A C 1
ATOM 862 O O . LEU A 1 104 ? -5.335 1.443 13.318 1.00 92.31 104 LEU A O 1
ATOM 866 N N . LYS A 1 105 ? -3.195 2.064 13.015 1.00 92.38 105 LYS A N 1
ATOM 867 C CA . LYS A 1 105 ? -2.830 2.171 14.434 1.00 92.38 105 LYS A CA 1
ATOM 868 C C . LYS A 1 105 ? -3.320 3.465 15.085 1.00 92.38 105 LYS A C 1
ATOM 870 O O . LYS A 1 105 ? -3.218 3.579 16.307 1.00 92.38 105 LYS A O 1
ATOM 875 N N . MET A 1 106 ? -3.912 4.374 14.304 1.00 92.50 106 MET A N 1
ATOM 876 C CA . MET A 1 106 ? -4.422 5.682 14.728 1.00 92.50 106 MET A CA 1
ATOM 877 C C . MET A 1 106 ? -3.316 6.651 15.182 1.00 92.50 106 MET A C 1
ATOM 879 O O . MET A 1 106 ? -3.562 7.511 16.023 1.00 92.50 106 MET A O 1
ATOM 883 N N . SER A 1 107 ? -2.107 6.503 14.636 1.00 94.50 107 SER A N 1
ATOM 884 C CA . SER A 1 107 ? -0.966 7.401 14.867 1.00 94.50 107 SER A CA 1
ATOM 885 C C . SER A 1 107 ? -1.002 8.646 13.976 1.00 94.50 107 SER A C 1
ATOM 887 O O . SER A 1 107 ? -0.415 9.663 14.331 1.00 94.50 107 SER A O 1
ATOM 889 N N . ILE A 1 108 ? -1.680 8.563 12.828 1.00 96.25 108 ILE A N 1
ATOM 890 C CA . ILE A 1 108 ? -1.906 9.669 11.890 1.00 96.25 108 ILE A CA 1
ATOM 891 C C . ILE A 1 108 ? -3.386 9.727 11.492 1.00 96.25 108 ILE A C 1
ATOM 893 O O . ILE A 1 108 ? -4.123 8.747 11.656 1.00 96.25 108 ILE A O 1
ATOM 897 N N . ASP A 1 109 ? -3.824 10.871 10.974 1.00 95.44 109 ASP A N 1
ATOM 898 C CA . ASP A 1 109 ? -5.161 11.048 10.407 1.00 95.44 109 ASP A CA 1
ATOM 899 C C . ASP A 1 109 ? -5.216 10.690 8.908 1.00 95.44 109 ASP A C 1
ATOM 901 O O . ASP A 1 109 ? -4.263 10.173 8.324 1.00 95.44 109 ASP A O 1
ATOM 905 N N . GLU A 1 110 ? -6.393 10.867 8.305 1.00 93.94 110 GLU A N 1
ATOM 906 C CA . GLU A 1 110 ? -6.641 10.502 6.907 1.00 93.94 110 GLU A CA 1
ATOM 907 C C . GLU A 1 110 ? -5.953 11.444 5.913 1.00 93.94 110 GLU A C 1
ATOM 909 O O . GLU A 1 110 ? -5.537 10.995 4.847 1.00 93.94 110 GLU A O 1
ATOM 914 N N . GLU A 1 111 ? -5.812 12.724 6.260 1.00 95.81 111 GLU A N 1
ATOM 915 C CA . GLU A 1 111 ? -5.119 13.712 5.429 1.00 95.81 111 GLU A CA 1
ATOM 916 C C . GLU A 1 111 ? -3.636 13.350 5.330 1.00 95.81 111 GLU A C 1
ATOM 918 O O . GLU A 1 111 ? -3.114 13.166 4.233 1.00 95.81 111 GLU A O 1
ATOM 923 N N . ALA A 1 112 ? -3.003 13.064 6.470 1.00 96.38 112 ALA A N 1
ATOM 924 C CA . ALA A 1 112 ? -1.627 12.589 6.512 1.00 96.38 112 ALA A CA 1
ATOM 925 C C . ALA A 1 112 ? -1.431 11.246 5.784 1.00 96.38 112 ALA A C 1
ATOM 927 O O . ALA A 1 112 ? -0.383 11.025 5.175 1.00 96.38 112 ALA A O 1
ATOM 928 N N . LEU A 1 113 ? -2.413 10.333 5.833 1.00 95.25 113 LEU A N 1
ATOM 929 C CA . LEU A 1 113 ? -2.369 9.108 5.027 1.00 95.25 113 LEU A CA 1
ATOM 930 C C . LEU A 1 113 ? -2.367 9.443 3.531 1.00 95.25 113 LEU A C 1
ATOM 932 O O . LEU A 1 113 ? -1.552 8.893 2.793 1.00 95.25 113 LEU A O 1
ATOM 936 N N . ARG A 1 114 ? -3.263 10.331 3.089 1.00 94.75 114 ARG A N 1
ATOM 937 C CA . ARG A 1 114 ? -3.391 10.724 1.682 1.00 94.75 114 ARG A CA 1
ATOM 938 C C . ARG A 1 114 ? -2.101 11.333 1.154 1.00 94.75 114 ARG A C 1
ATOM 940 O O . ARG A 1 114 ? -1.583 10.844 0.156 1.00 94.75 114 ARG A O 1
ATOM 947 N N . ASP A 1 115 ? -1.533 12.285 1.884 1.00 95.06 115 ASP A N 1
ATOM 948 C CA . ASP A 1 115 ? -0.281 12.940 1.502 1.00 95.06 115 ASP A CA 1
ATOM 949 C C . ASP A 1 115 ? 0.868 11.934 1.367 1.00 95.06 115 ASP A C 1
ATOM 951 O O . ASP A 1 115 ? 1.618 11.950 0.389 1.00 95.06 115 ASP A O 1
ATOM 955 N N . LYS A 1 116 ? 0.996 11.006 2.326 1.00 95.25 116 LYS A N 1
ATOM 956 C CA . LYS A 1 116 ? 2.027 9.960 2.275 1.00 95.25 116 LYS A CA 1
ATOM 957 C C . LYS A 1 116 ? 1.830 9.012 1.087 1.00 95.25 116 LYS A C 1
ATOM 959 O O . LYS A 1 116 ? 2.814 8.637 0.452 1.00 95.25 116 LYS A O 1
ATOM 964 N N . LEU A 1 117 ? 0.591 8.626 0.778 1.00 92.38 117 LEU A N 1
ATOM 965 C CA . LEU A 1 117 ? 0.285 7.759 -0.365 1.00 92.38 117 LEU A CA 1
ATOM 966 C C . LEU A 1 117 ? 0.535 8.464 -1.704 1.00 92.38 117 LEU A C 1
ATOM 968 O O . LEU A 1 117 ? 1.100 7.852 -2.610 1.00 92.38 117 LEU A O 1
ATOM 972 N N . ASP A 1 118 ? 0.189 9.745 -1.821 1.00 90.94 118 ASP A N 1
ATOM 973 C CA . ASP A 1 118 ? 0.432 10.541 -3.028 1.00 90.94 118 ASP A CA 1
ATOM 974 C C . ASP A 1 118 ? 1.938 10.749 -3.274 1.00 90.94 118 ASP A C 1
ATOM 976 O O . ASP A 1 118 ? 2.421 10.632 -4.407 1.00 90.94 118 ASP A O 1
ATOM 980 N N . LEU A 1 119 ? 2.722 10.974 -2.213 1.00 91.25 119 LEU A N 1
ATOM 981 C CA . LEU A 1 119 ? 4.188 11.013 -2.284 1.00 91.25 119 LEU A CA 1
ATOM 982 C C . LEU A 1 119 ? 4.784 9.665 -2.713 1.00 91.25 119 LEU A C 1
ATOM 984 O O . LEU A 1 119 ? 5.660 9.613 -3.580 1.00 91.25 119 LEU A O 1
ATOM 988 N N . ALA A 1 120 ? 4.294 8.565 -2.146 1.00 89.00 120 ALA A N 1
ATOM 989 C CA . ALA A 1 120 ? 4.737 7.219 -2.496 1.00 89.00 120 ALA A CA 1
ATOM 990 C C . ALA A 1 120 ? 4.415 6.875 -3.963 1.00 89.00 120 ALA A C 1
ATOM 992 O O . ALA A 1 120 ? 5.241 6.302 -4.673 1.00 89.00 120 ALA A O 1
ATOM 993 N N . LEU A 1 121 ? 3.233 7.263 -4.447 1.00 87.25 121 LEU A N 1
ATOM 994 C CA . LEU A 1 121 ? 2.803 7.037 -5.826 1.00 87.25 121 LEU A CA 1
ATOM 995 C C . LEU A 1 121 ? 3.591 7.889 -6.829 1.00 87.25 121 LEU A C 1
ATOM 997 O O . LEU A 1 121 ? 4.051 7.381 -7.853 1.00 87.25 121 LEU A O 1
ATOM 1001 N N . SER A 1 122 ? 3.798 9.170 -6.522 1.00 86.75 122 SER A N 1
ATOM 1002 C CA . SER A 1 122 ? 4.581 10.074 -7.374 1.00 86.75 122 SER A CA 1
ATOM 1003 C C . SER A 1 122 ? 6.057 9.677 -7.463 1.00 86.75 122 SER A C 1
ATOM 1005 O O . SER A 1 122 ? 6.673 9.875 -8.510 1.00 86.75 122 SER A O 1
ATOM 1007 N N . SER A 1 123 ? 6.601 9.040 -6.421 1.00 86.69 123 SER A N 1
ATOM 1008 C CA . SER A 1 123 ? 7.991 8.567 -6.382 1.00 86.69 123 SER A CA 1
ATOM 1009 C C . SER A 1 123 ? 8.310 7.472 -7.406 1.00 86.69 123 SER A C 1
ATOM 1011 O O . SER A 1 123 ? 9.467 7.346 -7.798 1.00 86.69 123 SER A O 1
ATOM 1013 N N . LEU A 1 124 ? 7.317 6.697 -7.862 1.00 85.38 124 LEU A N 1
ATOM 1014 C CA . LEU A 1 124 ? 7.515 5.679 -8.903 1.00 85.38 124 LEU A CA 1
ATOM 1015 C C . LEU A 1 124 ? 7.359 6.221 -10.329 1.00 85.38 124 LEU A C 1
ATOM 1017 O O . LEU A 1 124 ? 7.685 5.516 -11.276 1.00 85.38 124 LEU A O 1
ATOM 1021 N N . GLY A 1 125 ? 6.842 7.442 -10.510 1.00 82.94 125 GLY A N 1
ATOM 1022 C CA . GLY A 1 125 ? 6.638 8.013 -11.845 1.00 82.94 125 GLY A CA 1
ATOM 1023 C C . GLY A 1 125 ? 5.685 7.205 -12.737 1.00 82.94 125 GLY A C 1
ATOM 1024 O O . GLY A 1 125 ? 5.858 7.202 -13.958 1.00 82.94 125 GLY A O 1
ATOM 1025 N N . LEU A 1 126 ? 4.696 6.528 -12.138 1.00 85.69 126 LEU A N 1
ATOM 1026 C CA . LEU A 1 126 ? 3.780 5.636 -12.850 1.00 85.69 126 LEU A CA 1
ATOM 1027 C C . LEU A 1 126 ? 2.988 6.362 -13.945 1.00 85.69 126 LEU A C 1
ATOM 1029 O O . LEU A 1 126 ? 2.570 7.512 -13.801 1.00 85.69 126 LEU A O 1
ATOM 1033 N N . SER A 1 127 ? 2.715 5.639 -15.027 1.00 88.19 127 SER A N 1
ATOM 1034 C CA . SER A 1 127 ? 1.757 6.056 -16.049 1.00 88.19 127 SER A CA 1
ATOM 1035 C C . SER A 1 127 ? 0.345 6.188 -15.469 1.00 88.19 127 SER A C 1
ATOM 1037 O O . SER A 1 127 ? -0.037 5.461 -14.548 1.00 88.19 127 SER A O 1
ATOM 1039 N N . SER A 1 128 ? -0.459 7.079 -16.055 1.00 87.12 128 SER A N 1
ATOM 1040 C CA . SER A 1 128 ? -1.863 7.258 -15.666 1.00 87.12 128 SER A CA 1
ATOM 1041 C C . SER A 1 128 ? -2.655 5.954 -15.759 1.00 87.12 128 SER A C 1
ATOM 1043 O O . SER A 1 128 ? -3.423 5.648 -14.860 1.00 87.12 128 SER A O 1
ATOM 1045 N N . GLU A 1 129 ? -2.400 5.141 -16.786 1.00 89.44 129 GLU A N 1
ATOM 1046 C CA . GLU A 1 129 ? -3.068 3.852 -16.981 1.00 89.44 129 GLU A CA 1
ATOM 1047 C C . GLU A 1 129 ? -2.807 2.876 -15.822 1.00 89.44 129 GLU A C 1
ATOM 1049 O O . GLU A 1 129 ? -3.736 2.249 -15.309 1.00 89.44 129 GLU A O 1
ATOM 1054 N N . ALA A 1 130 ? -1.555 2.774 -15.363 1.00 87.31 130 ALA A N 1
ATOM 1055 C CA . ALA A 1 130 ? -1.210 1.932 -14.220 1.00 87.31 130 ALA A CA 1
ATOM 1056 C C . ALA A 1 130 ? -1.883 2.431 -12.931 1.00 87.31 130 ALA A C 1
ATOM 1058 O O . ALA A 1 130 ? -2.407 1.629 -12.157 1.00 87.31 130 ALA A O 1
ATOM 1059 N N . ILE A 1 131 ? -1.914 3.751 -12.722 1.00 86.44 131 ILE A N 1
ATOM 1060 C CA . ILE A 1 131 ? -2.577 4.377 -11.569 1.00 86.44 131 ILE A CA 1
ATOM 1061 C C . ILE A 1 131 ? -4.085 4.098 -11.595 1.00 86.44 131 ILE A C 1
ATOM 1063 O O . ILE A 1 131 ? -4.659 3.719 -10.572 1.00 86.44 131 ILE A O 1
ATOM 1067 N N . ASP A 1 132 ? -4.722 4.252 -12.754 1.00 88.00 132 ASP A N 1
ATOM 1068 C CA . ASP A 1 132 ? -6.159 4.048 -12.921 1.00 88.00 132 ASP A CA 1
ATOM 1069 C C . ASP A 1 132 ? -6.545 2.583 -12.679 1.00 88.00 132 ASP A C 1
ATOM 1071 O O . ASP A 1 132 ? -7.537 2.324 -11.994 1.00 88.00 132 ASP A O 1
ATOM 1075 N N . LYS A 1 133 ? -5.727 1.615 -13.128 1.00 86.19 133 LYS A N 1
ATOM 1076 C CA . LYS A 1 133 ? -5.936 0.193 -12.802 1.00 86.19 133 LYS A CA 1
ATOM 1077 C C . LYS A 1 133 ? -5.864 -0.090 -11.301 1.00 86.19 133 LYS A C 1
ATOM 1079 O O . LYS A 1 133 ? -6.705 -0.827 -10.790 1.00 86.19 133 LYS A O 1
ATOM 1084 N N . ILE A 1 134 ? -4.901 0.495 -10.585 1.00 86.25 134 ILE A N 1
ATOM 1085 C CA . ILE A 1 134 ? -4.797 0.331 -9.124 1.00 86.25 134 ILE A CA 1
ATOM 1086 C C . ILE A 1 134 ? -6.057 0.895 -8.448 1.00 86.25 134 ILE A C 1
ATOM 1088 O O . ILE A 1 134 ? -6.683 0.221 -7.627 1.00 86.25 134 ILE A O 1
ATOM 1092 N N . LYS A 1 135 ? -6.470 2.111 -8.826 1.00 85.25 135 LYS A N 1
ATOM 1093 C CA . LYS A 1 135 ? -7.651 2.778 -8.256 1.00 85.25 135 LYS A CA 1
ATOM 1094 C C . LYS A 1 135 ? -8.948 2.020 -8.525 1.00 85.25 135 LYS A C 1
ATOM 1096 O O . LYS A 1 135 ? -9.769 1.920 -7.621 1.00 85.25 135 LYS A O 1
ATOM 1101 N N . ALA A 1 136 ? -9.116 1.443 -9.713 1.00 83.44 136 ALA A N 1
ATOM 1102 C CA . ALA A 1 136 ? -10.326 0.705 -10.082 1.00 83.44 136 ALA A CA 1
ATOM 1103 C C . ALA A 1 136 ? -10.618 -0.502 -9.170 1.00 83.44 136 ALA A C 1
ATOM 1105 O O . ALA A 1 136 ? -11.771 -0.892 -9.028 1.00 83.44 136 ALA A O 1
ATOM 1106 N N . LEU A 1 137 ? -9.592 -1.079 -8.538 1.00 74.44 137 LEU A N 1
ATOM 1107 C CA . LEU A 1 137 ? -9.719 -2.216 -7.617 1.00 74.44 137 LEU A CA 1
ATOM 1108 C C . LEU A 1 137 ? -9.831 -1.819 -6.148 1.00 74.44 137 LEU A C 1
ATOM 1110 O O . LEU A 1 137 ? -9.973 -2.684 -5.286 1.00 74.44 137 LEU A O 1
ATOM 1114 N N . SER A 1 138 ? -9.711 -0.525 -5.872 1.00 68.94 138 SER A N 1
ATOM 1115 C CA . SER A 1 138 ? -9.679 0.037 -4.524 1.00 68.94 138 SER A CA 1
ATOM 1116 C C . SER A 1 138 ? -11.068 0.439 -4.008 1.00 68.94 138 SER A C 1
ATOM 1118 O O . SER A 1 138 ? -11.185 0.840 -2.851 1.00 68.94 138 SER A O 1
ATOM 1120 N N . ILE A 1 139 ? -12.088 0.349 -4.870 1.00 61.94 139 ILE A N 1
ATOM 1121 C CA . ILE A 1 139 ? -13.489 0.734 -4.633 1.00 61.94 139 ILE A CA 1
ATOM 1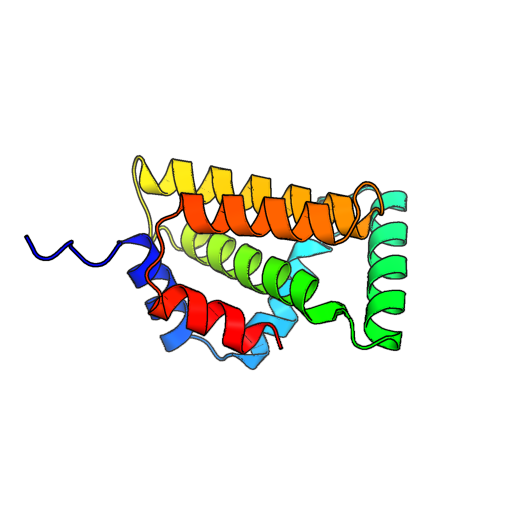122 C C . ILE A 1 139 ? -14.295 -0.488 -4.191 1.00 61.94 139 ILE A C 1
ATOM 1124 O O . ILE A 1 139 ? -14.116 -1.559 -4.815 1.00 61.94 139 ILE A O 1
#

Foldseek 3Di:
DPPDAQLLQVLLVVVPVVDDLVVLLVVLVCVLLPPVVDDPLLSVLLVVLVVVCVVVVNCLLLSLLSSLLSSLVCCLVVVSDDDPLNVLSVVLSVQSSVLSSCVSNVVDDPVSSVVSNVVSVVSSVHDPVSSVSSSVSSD

Secondary structure (DSSP, 8-state):
------HHHHHHHHHHHTS-HHHHHHHHHHHHT-GGGS-HHHHHHHHHHHHHHHTTT--HHHHHHHHHHHHHHHHHHTT---HHHHHHHHHHHHHHHHHHHHHHTTSS-HHHHHHHHHHHHHHTT--HHHHHHHHHT--

Sequence (139 aa):
MVKDVDCISKAILNYFDNNISEHINREAKEFILEKDSLSKYDLMRCNYKIKKLENRNQLDIVNFGFVYLYTLSKILNSNLVFGEDLVTVKKVFFETRDAVLDYLKMSIDEEALRDKLDLALSSLGLSSEAIDKIKALSI

Radius of gyration: 14.92 Å; chains: 1; bounding box: 38×26×48 Å

pLDDT: mean 83.46, std 11.85, range [32.06, 96.38]